Protein AF-A0A7W1SPS5-F1 (afdb_monomer)

pLDDT: mean 71.24, std 8.87, range [36.09, 81.19]

Structure (mmCIF, N/CA/C/O backbone):
data_AF-A0A7W1SPS5-F1
#
_entry.id   AF-A0A7W1SPS5-F1
#
loop_
_atom_site.group_PDB
_at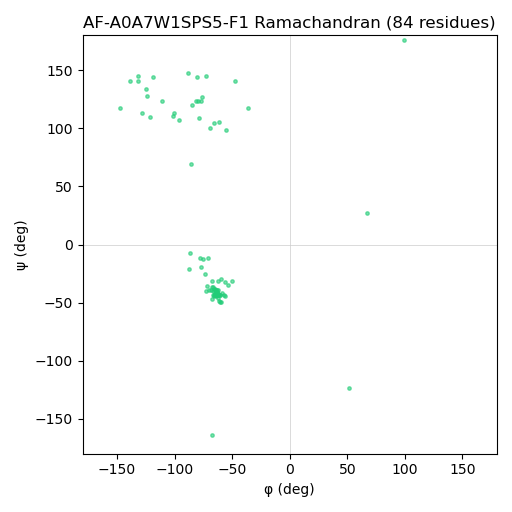om_site.id
_atom_site.type_symbol
_atom_site.label_atom_id
_atom_site.label_alt_id
_atom_site.label_comp_id
_atom_site.label_asym_id
_atom_site.label_entity_id
_atom_site.label_seq_id
_atom_site.pdbx_PDB_ins_code
_atom_site.Cartn_x
_atom_site.Cartn_y
_atom_site.Cartn_z
_atom_site.occupancy
_atom_site.B_iso_or_equiv
_atom_site.auth_seq_id
_atom_site.auth_comp_id
_atom_site.auth_asym_id
_atom_site.auth_atom_id
_atom_site.pdbx_PDB_model_num
ATOM 1 N N . MET A 1 1 ? -39.162 -25.928 17.766 1.00 36.09 1 MET A N 1
ATOM 2 C CA . MET A 1 1 ? -38.943 -25.373 19.116 1.00 36.09 1 MET A CA 1
ATOM 3 C C . MET A 1 1 ? -37.945 -24.240 18.979 1.00 36.09 1 MET A C 1
ATOM 5 O O . MET A 1 1 ? -36.919 -24.439 18.344 1.00 36.09 1 MET A O 1
ATOM 9 N N . VAL A 1 2 ? -38.300 -23.054 19.462 1.00 45.53 2 VAL A N 1
ATOM 10 C CA . VAL A 1 2 ? -37.419 -21.886 19.575 1.00 45.53 2 VAL A CA 1
ATOM 11 C C . VAL A 1 2 ? -37.435 -21.565 21.064 1.00 45.53 2 VAL A C 1
ATOM 13 O O . VAL A 1 2 ? -38.493 -21.209 21.572 1.00 45.53 2 VAL A O 1
ATOM 16 N N . ASP A 1 3 ? -36.325 -21.791 21.768 1.00 62.44 3 ASP A N 1
ATOM 17 C CA . ASP A 1 3 ? -36.301 -21.717 23.241 1.00 62.44 3 ASP A CA 1
ATOM 18 C C . ASP A 1 3 ? -36.321 -20.284 23.790 1.00 62.44 3 ASP A C 1
ATOM 20 O O . ASP A 1 3 ? -36.579 -20.090 24.972 1.00 62.44 3 ASP A O 1
ATOM 24 N N . VAL A 1 4 ? -36.105 -19.259 22.957 1.00 57.25 4 VAL A N 1
ATOM 25 C CA . VAL A 1 4 ? -36.224 -17.859 23.386 1.00 57.25 4 VAL A CA 1
ATOM 26 C C . VAL A 1 4 ? -36.725 -16.995 22.227 1.00 57.25 4 VAL A C 1
ATOM 28 O O . VAL A 1 4 ? -36.059 -16.866 21.201 1.00 57.25 4 VAL A O 1
ATOM 31 N N . LEU A 1 5 ? -37.901 -16.381 22.390 1.00 57.66 5 LEU A N 1
ATOM 32 C CA . LEU A 1 5 ? -38.407 -15.304 21.530 1.00 57.66 5 LEU A CA 1
ATOM 33 C C . LEU A 1 5 ? -37.852 -13.974 22.045 1.00 57.66 5 LEU A C 1
ATOM 35 O O . LEU A 1 5 ? -38.559 -13.174 22.648 1.00 57.66 5 LEU A O 1
ATOM 39 N N . GLY A 1 6 ? -36.550 -13.789 21.873 1.00 61.12 6 GLY A N 1
ATOM 40 C CA . GLY A 1 6 ? -35.839 -12.594 22.296 1.00 61.12 6 GLY A CA 1
ATOM 41 C C . GLY A 1 6 ? -35.120 -11.987 21.106 1.00 61.12 6 GLY A C 1
ATOM 42 O O . GLY A 1 6 ? -34.417 -12.695 20.388 1.00 61.12 6 GLY A O 1
ATOM 43 N N . GLY A 1 7 ? -35.337 -10.697 20.857 1.00 69.94 7 GLY A N 1
ATOM 44 C CA . GLY A 1 7 ? -34.671 -9.975 19.777 1.00 69.94 7 GLY A CA 1
ATOM 45 C C . GLY A 1 7 ? -33.164 -9.812 20.013 1.00 69.94 7 GLY A C 1
ATOM 46 O O . GLY A 1 7 ? -32.556 -10.451 20.870 1.00 69.94 7 GLY A O 1
ATOM 47 N N . LEU A 1 8 ? -32.553 -8.898 19.259 1.00 66.38 8 LEU A N 1
ATOM 48 C CA . LEU A 1 8 ? -31.123 -8.584 19.355 1.00 66.38 8 LEU A CA 1
ATOM 49 C C . LEU A 1 8 ? -30.677 -8.235 20.791 1.00 66.38 8 LEU A C 1
ATOM 51 O O . LEU A 1 8 ? -29.586 -8.613 21.204 1.00 66.38 8 LEU A O 1
ATOM 55 N N . GLU A 1 9 ? -31.540 -7.577 21.566 1.00 69.44 9 GLU A N 1
ATOM 56 C CA . GLU A 1 9 ? -31.287 -7.205 22.966 1.00 69.44 9 GLU A CA 1
ATOM 57 C C . GLU A 1 9 ? -31.083 -8.427 23.871 1.00 69.44 9 GLU A C 1
ATOM 59 O O . GLU A 1 9 ? -30.133 -8.468 24.651 1.00 69.44 9 GLU A O 1
ATOM 64 N N . THR A 1 10 ? -31.891 -9.476 23.701 1.00 75.50 10 THR A N 1
ATOM 65 C CA . THR A 1 10 ? -31.754 -10.723 24.468 1.00 75.50 10 THR A CA 1
ATOM 66 C C . THR A 1 10 ? -30.464 -11.463 24.115 1.00 75.50 10 THR A C 1
ATOM 68 O O . THR A 1 10 ? -29.812 -12.034 24.988 1.00 75.50 10 THR A O 1
ATOM 71 N N . ALA A 1 11 ? -30.046 -11.427 22.845 1.00 76.06 11 ALA A N 1
ATOM 72 C CA . ALA A 1 11 ? -28.771 -12.009 22.429 1.00 76.06 11 ALA A CA 1
ATOM 73 C C . ALA A 1 11 ? -27.570 -11.284 23.067 1.00 76.06 11 ALA A C 1
ATOM 75 O O . ALA A 1 11 ? -26.609 -11.936 23.484 1.00 76.06 11 ALA A O 1
ATOM 76 N N . ILE A 1 12 ? -27.642 -9.954 23.190 1.00 72.75 12 ILE A N 1
ATOM 77 C CA . ILE A 1 12 ? -26.611 -9.133 23.843 1.00 72.75 12 ILE A CA 1
ATOM 78 C C . ILE A 1 12 ? -26.552 -9.436 25.346 1.00 72.75 12 ILE A C 1
ATOM 80 O O . ILE A 1 12 ? -25.462 -9.621 25.888 1.00 72.75 12 ILE A O 1
ATOM 84 N N . GLU A 1 13 ? -27.701 -9.558 26.009 1.00 76.31 13 GLU A N 1
ATOM 85 C CA . GLU A 1 13 ? -27.778 -9.870 27.440 1.00 76.31 13 GLU A CA 1
ATOM 86 C C . GLU A 1 13 ? -27.234 -11.273 27.765 1.00 76.31 13 GLU A C 1
ATOM 88 O O . GLU A 1 13 ? -26.442 -11.439 28.695 1.00 76.31 13 GLU A O 1
ATOM 93 N N . ILE A 1 14 ? -27.573 -12.289 26.963 1.00 74.81 14 ILE A N 1
ATOM 94 C CA . ILE A 1 14 ? -27.025 -13.647 27.123 1.00 74.81 14 ILE A CA 1
ATOM 95 C C . ILE A 1 14 ? -25.507 -13.652 26.898 1.00 74.81 14 ILE A C 1
ATOM 97 O O . ILE A 1 14 ? -24.782 -14.330 27.632 1.00 74.81 14 ILE A O 1
ATOM 101 N N . ALA A 1 15 ? -25.008 -12.909 25.906 1.00 74.75 15 ALA A N 1
ATOM 102 C CA . ALA A 1 15 ? -23.574 -12.791 25.650 1.00 74.75 15 ALA A CA 1
ATOM 103 C C . ALA A 1 15 ? -22.839 -12.090 26.807 1.00 74.75 15 ALA A C 1
ATOM 105 O O . ALA A 1 15 ? -21.783 -12.565 27.228 1.00 74.75 15 ALA A O 1
ATOM 106 N N . ALA A 1 16 ? -23.414 -11.020 27.364 1.00 75.75 16 ALA A N 1
ATOM 107 C CA . ALA A 1 16 ? -22.866 -10.312 28.521 1.00 75.75 16 ALA A CA 1
ATOM 108 C C . ALA A 1 16 ? -22.828 -11.202 29.775 1.00 75.75 16 ALA A C 1
ATOM 110 O O . ALA A 1 16 ? -21.795 -11.278 30.442 1.00 75.75 16 ALA A O 1
ATOM 111 N N . ASN A 1 17 ? -23.905 -11.951 30.035 1.00 77.75 17 ASN A N 1
ATOM 112 C CA . ASN A 1 17 ? -23.982 -12.905 31.142 1.00 77.75 17 ASN A CA 1
ATOM 113 C C . ASN A 1 17 ? -22.989 -14.066 30.983 1.00 77.75 17 ASN A C 1
ATOM 115 O O . ASN A 1 17 ? -22.299 -14.422 31.936 1.00 77.75 17 ASN A O 1
ATOM 119 N N . LYS A 1 18 ? -22.846 -14.625 29.772 1.00 74.56 18 LYS A N 1
ATOM 120 C CA . LYS A 1 18 ? -21.823 -15.647 29.472 1.00 74.56 18 LYS A CA 1
ATOM 121 C C . LYS A 1 18 ? -20.395 -15.121 29.646 1.00 74.56 18 LYS A C 1
ATOM 123 O O . LYS A 1 18 ? -19.512 -15.903 29.984 1.00 74.56 18 LYS A O 1
ATOM 128 N N . ALA A 1 19 ? -20.172 -13.831 29.404 1.00 74.44 19 ALA A N 1
ATOM 129 C CA . ALA A 1 19 ? -18.877 -13.177 29.572 1.00 74.44 19 ALA A CA 1
ATOM 130 C C . ALA A 1 19 ? -18.622 -12.659 31.003 1.00 74.44 19 ALA A C 1
ATOM 132 O O . ALA A 1 19 ? -17.511 -12.216 31.284 1.00 74.44 19 ALA A O 1
ATOM 133 N N . GLY A 1 20 ? -19.616 -12.706 31.903 1.00 75.94 20 GLY A N 1
ATOM 134 C CA . GLY A 1 20 ? -19.500 -12.218 33.283 1.00 75.94 20 GLY A CA 1
ATOM 135 C C . GLY A 1 20 ? -19.328 -10.698 33.401 1.00 75.94 20 GLY A C 1
ATOM 136 O O . GLY A 1 20 ? -18.699 -10.224 34.345 1.00 75.94 20 GLY A O 1
ATOM 137 N N . LEU A 1 21 ? -19.828 -9.928 32.430 1.00 74.75 21 LEU A N 1
ATOM 138 C CA . LEU A 1 21 ? -19.637 -8.477 32.363 1.00 74.75 21 LEU A CA 1
ATOM 139 C C . LEU A 1 21 ? -20.892 -7.733 32.844 1.00 74.75 21 LEU A C 1
ATOM 141 O O . LEU A 1 21 ? -21.895 -7.698 32.139 1.00 74.75 21 LEU A O 1
ATOM 145 N N . GLU A 1 22 ? -20.817 -7.065 34.001 1.00 62.78 22 GLU A N 1
ATOM 146 C CA . GLU A 1 22 ? -21.902 -6.202 34.518 1.00 62.78 22 GLU A CA 1
ATOM 147 C C . GLU A 1 22 ? -22.023 -4.870 33.757 1.00 62.78 22 GLU A C 1
ATOM 149 O O . GLU A 1 22 ? -23.082 -4.247 33.708 1.00 62.78 22 GLU A O 1
ATOM 154 N N . LYS A 1 23 ? -20.922 -4.419 33.144 1.00 59.91 23 LYS A N 1
ATOM 155 C CA . LYS A 1 23 ? -20.873 -3.236 32.281 1.00 59.91 23 LYS A CA 1
ATOM 156 C C . LYS A 1 23 ? -20.228 -3.620 30.961 1.00 59.91 23 LYS A C 1
ATOM 158 O O . LYS A 1 23 ? -19.033 -3.902 30.909 1.00 59.91 23 LYS A O 1
ATOM 163 N N . TYR A 1 24 ? -21.007 -3.585 29.890 1.00 65.31 24 TYR A N 1
ATOM 164 C CA . TYR A 1 24 ? -20.521 -3.780 28.532 1.00 65.31 24 TYR A CA 1
ATOM 165 C C . TYR A 1 24 ? -20.788 -2.519 27.711 1.00 65.31 24 TYR A C 1
ATOM 167 O O . TYR A 1 24 ? -21.778 -1.816 27.900 1.00 65.31 24 TYR A O 1
ATOM 175 N N . ARG A 1 25 ? -19.868 -2.204 26.802 1.00 60.28 25 ARG A N 1
ATOM 176 C CA . ARG A 1 25 ? -20.035 -1.132 25.822 1.00 60.28 25 ARG A CA 1
ATOM 177 C C . ARG A 1 25 ? -20.163 -1.793 24.466 1.00 60.28 25 ARG A C 1
ATOM 179 O O . ARG A 1 25 ? -19.279 -2.545 24.067 1.00 60.28 25 ARG A O 1
ATOM 186 N N . LEU A 1 26 ? -21.262 -1.510 23.780 1.00 62.66 26 LEU A N 1
ATOM 187 C CA . LEU A 1 26 ? -21.450 -1.908 22.393 1.00 62.66 26 LEU A CA 1
ATOM 188 C C . LEU A 1 26 ? -20.428 -1.145 21.546 1.00 62.66 26 LEU A C 1
ATOM 190 O O . LEU A 1 26 ? -20.547 0.062 21.344 1.00 62.66 26 LEU A O 1
ATOM 194 N N . VAL A 1 27 ? -19.379 -1.844 21.118 1.00 62.16 27 VAL A N 1
ATOM 195 C CA . VAL A 1 27 ? -18.419 -1.334 20.142 1.00 62.16 27 VAL A CA 1
ATOM 196 C C . VAL A 1 27 ? -18.793 -1.963 18.809 1.00 62.16 27 VAL A C 1
ATOM 198 O O . VAL A 1 27 ? -18.701 -3.178 18.645 1.00 62.16 27 VAL A O 1
ATOM 201 N N . ASN A 1 28 ? -19.250 -1.141 17.868 1.00 55.28 28 ASN A N 1
ATOM 202 C CA . ASN A 1 28 ? -19.499 -1.593 16.506 1.00 55.28 28 ASN A CA 1
ATOM 203 C C . ASN A 1 28 ? -18.148 -1.886 15.843 1.00 55.28 28 ASN A C 1
ATOM 205 O O . ASN A 1 28 ? -17.435 -0.977 15.429 1.00 55.28 28 ASN A O 1
ATOM 209 N N . LEU A 1 29 ? -17.785 -3.164 15.785 1.00 57.94 29 LEU A N 1
ATOM 210 C CA . LEU A 1 29 ? -16.708 -3.664 14.937 1.00 57.94 29 LEU A CA 1
ATOM 211 C C . LEU A 1 29 ? -17.248 -3.825 13.502 1.00 57.94 29 LEU A C 1
ATOM 213 O O . LEU A 1 29 ? -18.394 -4.246 13.343 1.00 57.94 29 LEU A O 1
ATOM 217 N N . PRO A 1 30 ? -16.458 -3.563 12.447 1.00 55.47 30 PRO A N 1
ATOM 218 C CA . PRO A 1 30 ? -15.065 -3.129 12.450 1.00 55.47 30 PRO A CA 1
ATOM 219 C C . PRO A 1 30 ? -14.954 -1.599 12.517 1.00 55.47 30 PRO A C 1
ATOM 221 O O . PRO A 1 30 ? -15.776 -0.893 11.934 1.00 55.47 30 PRO A O 1
ATOM 224 N N . GLU A 1 31 ? -13.898 -1.088 13.159 1.00 56.41 31 GLU A N 1
ATOM 225 C CA . GLU A 1 31 ? -13.462 0.300 12.982 1.00 56.41 31 GLU A CA 1
ATOM 226 C C . GLU A 1 31 ? -13.227 0.515 11.482 1.00 56.41 31 GLU A C 1
ATOM 228 O O . GLU A 1 31 ? -12.227 0.071 10.909 1.00 56.41 31 GLU A O 1
ATOM 233 N N . GLN A 1 32 ? -14.204 1.105 10.791 1.00 57.38 32 GLN A N 1
ATOM 234 C CA . GLN A 1 32 ? -14.017 1.503 9.409 1.00 57.38 32 GLN A CA 1
ATOM 235 C C . GLN A 1 32 ? -12.891 2.522 9.442 1.00 57.38 32 GLN A C 1
ATOM 237 O O . GLN A 1 32 ? -13.120 3.629 9.916 1.00 57.38 32 GLN A O 1
ATOM 242 N N . LYS A 1 33 ? -11.687 2.121 8.994 1.00 56.56 33 LYS A N 1
ATOM 243 C CA . LYS A 1 33 ? -10.515 3.003 8.896 1.00 56.56 33 LYS A CA 1
ATOM 244 C C . LYS A 1 33 ? -11.000 4.379 8.478 1.00 56.56 33 LYS A C 1
ATOM 246 O O . LYS A 1 33 ? -11.593 4.479 7.392 1.00 56.56 33 LYS A O 1
ATOM 251 N N . ASP A 1 34 ? -10.787 5.370 9.342 1.00 68.81 34 ASP A 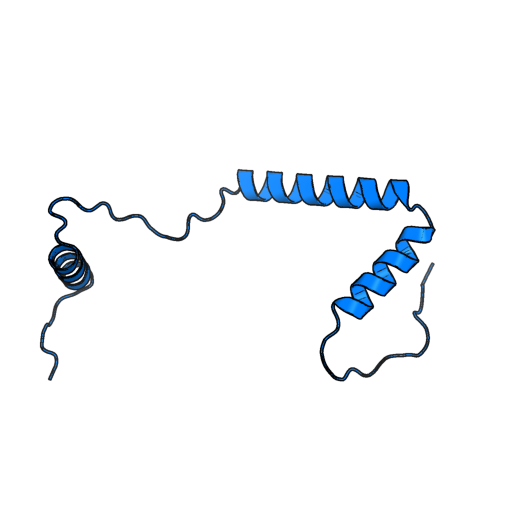N 1
ATOM 252 C CA . ASP A 1 34 ? -11.279 6.721 9.122 1.00 68.81 34 ASP A CA 1
ATOM 253 C C . ASP A 1 34 ? -10.929 7.143 7.691 1.00 68.81 34 ASP A C 1
ATOM 255 O O . ASP A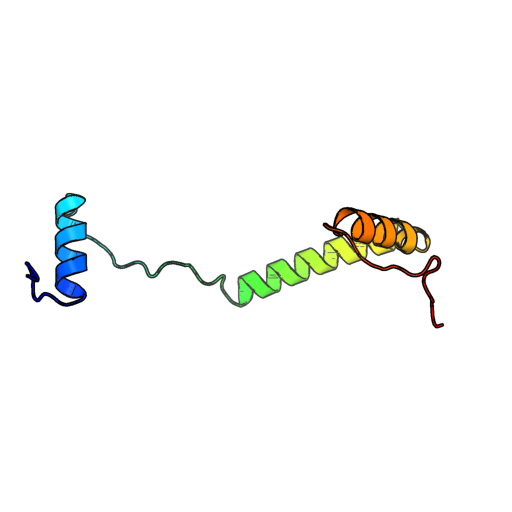 1 34 ? -9.839 6.810 7.204 1.00 68.81 34 ASP A O 1
ATOM 259 N N . PRO A 1 35 ? -11.811 7.855 6.975 1.00 68.88 35 PRO A N 1
ATOM 260 C CA . PRO A 1 35 ? -11.525 8.310 5.615 1.00 68.88 35 PRO A CA 1
ATOM 261 C C . PRO A 1 35 ? -10.164 9.025 5.522 1.00 68.88 35 PRO A C 1
ATOM 263 O O . PRO A 1 35 ? -9.444 8.855 4.538 1.00 68.88 35 PRO A O 1
A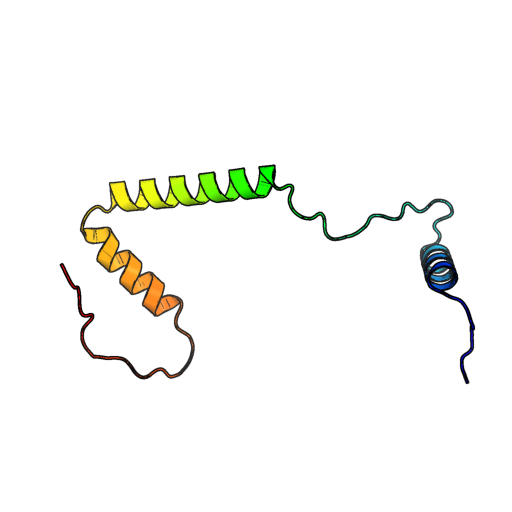TOM 266 N N . PHE A 1 36 ? -9.749 9.708 6.594 1.00 70.44 36 PHE A N 1
ATOM 267 C CA . PHE A 1 36 ? -8.415 10.289 6.748 1.00 70.44 36 PHE A CA 1
ATOM 268 C C . PHE A 1 36 ? -7.284 9.246 6.824 1.00 70.44 36 PHE A C 1
ATOM 270 O O . PHE A 1 36 ? -6.261 9.379 6.154 1.00 70.44 36 PHE A O 1
ATOM 277 N N . GLN A 1 37 ? -7.467 8.164 7.582 1.00 71.62 37 GLN A N 1
ATOM 278 C CA . GLN A 1 37 ? -6.496 7.072 7.680 1.00 71.62 37 GLN A CA 1
ATOM 279 C C . GLN A 1 37 ? -6.360 6.303 6.356 1.00 71.62 37 GLN A C 1
ATOM 281 O O . GLN A 1 37 ? -5.252 5.902 5.987 1.00 71.62 37 GLN A O 1
ATOM 286 N N . LYS A 1 38 ? -7.458 6.120 5.608 1.00 73.12 38 LYS A N 1
ATOM 287 C CA . LYS A 1 38 ? -7.421 5.553 4.246 1.00 73.12 38 LYS A CA 1
ATOM 288 C C . LYS A 1 38 ? -6.663 6.461 3.276 1.00 73.12 38 LYS A C 1
ATOM 290 O O . LYS A 1 38 ? -5.836 5.958 2.515 1.00 73.12 38 LYS A O 1
ATOM 295 N N . LEU A 1 39 ? -6.897 7.774 3.338 1.00 75.38 39 LEU A N 1
ATOM 296 C CA . LEU A 1 39 ? -6.171 8.774 2.548 1.00 75.38 39 LEU A CA 1
ATOM 297 C C . LEU A 1 39 ? -4.669 8.743 2.843 1.00 75.38 39 LEU A C 1
ATOM 299 O O . LEU A 1 39 ? -3.875 8.622 1.915 1.00 75.38 39 LEU A O 1
ATOM 303 N N . LEU A 1 40 ? -4.279 8.756 4.121 1.00 77.56 40 LEU A N 1
ATOM 304 C CA . LEU A 1 40 ? -2.872 8.710 4.526 1.00 77.56 40 LEU A CA 1
ATOM 305 C C . LEU A 1 40 ? -2.188 7.401 4.108 1.00 77.56 40 LEU A C 1
ATOM 307 O O . LEU A 1 40 ? -1.057 7.417 3.629 1.00 77.56 40 LEU A O 1
ATOM 311 N N . SER A 1 41 ? -2.885 6.269 4.244 1.00 75.12 41 SER A N 1
ATOM 312 C CA . SER A 1 41 ? -2.369 4.964 3.807 1.00 75.12 41 SER A CA 1
ATOM 313 C C . SER A 1 41 ? -2.157 4.913 2.292 1.00 75.12 41 SER A C 1
ATOM 315 O O . SER A 1 41 ? -1.168 4.346 1.834 1.00 75.12 41 SER A O 1
ATOM 317 N N . SER A 1 42 ? -3.069 5.517 1.526 1.00 73.69 42 SER A N 1
ATOM 318 C CA . SER A 1 42 ? -2.967 5.590 0.064 1.00 73.69 42 SER A CA 1
ATOM 319 C C . SER A 1 42 ? -1.795 6.484 -0.346 1.00 73.69 42 SER A C 1
ATOM 321 O O . SER A 1 42 ? -0.925 6.039 -1.085 1.00 73.69 42 SER A O 1
ATOM 323 N N . PHE A 1 43 ? -1.671 7.668 0.264 1.00 78.25 43 PHE A N 1
ATOM 324 C CA . PHE A 1 43 ? -0.537 8.576 0.054 1.00 78.25 43 PHE A CA 1
ATOM 325 C C . PHE A 1 43 ? 0.818 7.931 0.376 1.00 78.25 43 PHE A C 1
ATOM 327 O O . PHE A 1 43 ? 1.777 8.080 -0.381 1.00 78.25 43 PHE A O 1
ATOM 334 N N . ALA A 1 44 ? 0.913 7.197 1.487 1.00 76.81 44 ALA A N 1
ATOM 335 C CA . ALA A 1 44 ? 2.135 6.487 1.857 1.00 76.81 44 ALA A CA 1
ATOM 336 C C . ALA A 1 44 ? 2.477 5.360 0.860 1.00 76.81 44 ALA A C 1
ATOM 338 O O . ALA A 1 44 ? 3.650 5.154 0.533 1.00 76.81 44 ALA A O 1
ATOM 339 N N . GLY A 1 45 ? 1.463 4.649 0.355 1.00 77.94 45 GLY A N 1
ATOM 340 C CA . GLY A 1 45 ? 1.620 3.637 -0.693 1.00 77.94 45 GLY A CA 1
ATOM 341 C C . GLY A 1 45 ? 2.104 4.227 -2.020 1.00 77.94 45 GLY A C 1
ATOM 342 O O . GLY A 1 45 ? 3.038 3.697 -2.632 1.00 77.94 45 GLY A O 1
ATOM 343 N N . ASP A 1 46 ? 1.538 5.361 -2.421 1.00 76.75 46 ASP A N 1
ATOM 344 C CA . ASP A 1 46 ? 1.895 6.058 -3.658 1.00 76.75 46 ASP A CA 1
ATOM 345 C C . ASP A 1 46 ? 3.308 6.644 -3.590 1.00 76.75 46 ASP A C 1
ATOM 347 O O . ASP A 1 46 ? 4.078 6.533 -4.548 1.00 76.75 46 ASP A O 1
ATOM 351 N N . ALA A 1 47 ? 3.696 7.193 -2.435 1.00 77.31 47 ALA A N 1
ATOM 352 C CA . ALA A 1 47 ? 5.046 7.694 -2.200 1.00 77.31 47 ALA A CA 1
ATOM 353 C C . ALA A 1 47 ? 6.087 6.570 -2.298 1.00 77.31 47 ALA A C 1
ATOM 355 O O . ALA A 1 47 ? 7.090 6.713 -2.997 1.00 77.31 47 ALA A O 1
ATOM 356 N N . LYS A 1 48 ? 5.832 5.417 -1.667 1.00 76.62 48 LYS A N 1
ATOM 357 C CA . LYS A 1 48 ? 6.727 4.253 -1.747 1.00 76.62 48 LYS A CA 1
ATOM 358 C C . LYS A 1 48 ? 6.847 3.724 -3.176 1.00 76.62 48 LYS A C 1
ATOM 360 O O . LYS A 1 48 ? 7.951 3.434 -3.629 1.00 76.62 48 LYS A O 1
ATOM 365 N N . THR A 1 49 ? 5.729 3.631 -3.892 1.00 77.06 49 THR A N 1
ATOM 366 C CA . THR A 1 49 ? 5.709 3.206 -5.300 1.00 77.06 49 THR A CA 1
ATOM 367 C C . THR A 1 49 ? 6.497 4.170 -6.179 1.00 77.06 49 THR A C 1
ATOM 369 O O . THR A 1 49 ? 7.280 3.735 -7.020 1.00 77.06 49 THR A O 1
ATOM 372 N N . SER A 1 50 ? 6.342 5.474 -5.945 1.00 75.94 50 SER A N 1
ATOM 373 C CA . SER A 1 50 ? 7.052 6.521 -6.680 1.00 75.94 50 SER A CA 1
ATOM 374 C C . SER A 1 50 ? 8.554 6.500 -6.406 1.00 75.94 50 SER A C 1
ATOM 376 O O . SER A 1 50 ? 9.335 6.633 -7.340 1.00 75.94 50 SER A O 1
ATOM 378 N N . LEU A 1 51 ? 8.976 6.269 -5.159 1.00 80.56 51 LEU A N 1
ATOM 379 C CA . LEU A 1 51 ? 10.392 6.115 -4.808 1.00 80.56 51 LEU A CA 1
ATOM 380 C C . LEU A 1 51 ? 11.021 4.913 -5.518 1.00 80.56 51 LEU A C 1
ATOM 382 O O . LEU A 1 51 ? 12.043 5.067 -6.175 1.00 80.56 51 LEU A O 1
ATOM 386 N N . ILE A 1 52 ? 10.367 3.751 -5.461 1.00 78.81 52 ILE A N 1
ATOM 387 C CA . ILE A 1 52 ? 10.818 2.527 -6.142 1.00 78.81 52 ILE A CA 1
ATOM 388 C C . ILE A 1 52 ? 10.888 2.755 -7.659 1.00 78.81 52 ILE A C 1
ATOM 390 O O . ILE A 1 52 ? 11.863 2.378 -8.302 1.00 78.81 52 ILE A O 1
ATOM 394 N N . LYS A 1 53 ? 9.882 3.416 -8.242 1.00 78.38 53 LYS A N 1
ATOM 395 C CA . LYS A 1 53 ? 9.864 3.764 -9.667 1.00 78.38 53 LYS A CA 1
ATOM 396 C C . LYS A 1 53 ? 10.999 4.720 -10.047 1.00 78.38 53 LYS A C 1
ATOM 398 O O . LYS A 1 53 ? 11.596 4.546 -11.102 1.00 78.38 53 LYS A O 1
ATOM 403 N N . ASN A 1 54 ? 11.314 5.694 -9.196 1.00 79.19 54 ASN A N 1
ATOM 404 C CA . ASN A 1 54 ? 12.406 6.641 -9.422 1.00 79.19 54 ASN A CA 1
ATOM 405 C C . ASN A 1 54 ? 13.789 5.989 -9.266 1.00 79.19 54 ASN A C 1
ATOM 407 O O . ASN A 1 54 ? 14.705 6.341 -10.000 1.00 79.19 54 ASN A O 1
ATOM 411 N N . GLU A 1 55 ? 13.938 5.043 -8.337 1.00 78.31 55 GLU A N 1
ATOM 412 C CA . GLU A 1 55 ? 15.192 4.317 -8.096 1.00 78.31 55 GLU A CA 1
ATOM 413 C C . GLU A 1 55 ? 15.491 3.302 -9.209 1.00 78.31 55 GLU A C 1
ATOM 415 O O . GLU A 1 55 ? 16.632 3.173 -9.647 1.00 78.31 55 GLU A O 1
ATOM 420 N N . LEU A 1 56 ? 14.460 2.609 -9.702 1.00 78.06 56 LEU A N 1
ATOM 421 C CA . LEU A 1 56 ? 14.591 1.612 -10.767 1.00 78.06 56 LEU A CA 1
ATOM 422 C C . LEU A 1 56 ? 14.498 2.209 -12.177 1.00 78.06 56 LEU A C 1
ATOM 424 O O . LEU A 1 56 ? 14.943 1.562 -13.119 1.00 78.06 56 LEU A O 1
ATOM 428 N N . GLY A 1 57 ? 13.916 3.397 -12.352 1.00 78.62 57 GLY A N 1
ATOM 429 C CA . GLY A 1 57 ? 13.791 4.057 -13.653 1.00 78.62 57 GLY A CA 1
ATOM 430 C C . GLY A 1 57 ? 13.187 3.148 -14.735 1.00 78.62 57 GLY A C 1
ATOM 431 O O . GLY A 1 57 ? 12.105 2.584 -14.561 1.00 78.62 57 GLY A O 1
ATOM 432 N N . GLU A 1 58 ? 13.910 2.974 -15.846 1.00 72.06 58 GLU A N 1
ATOM 4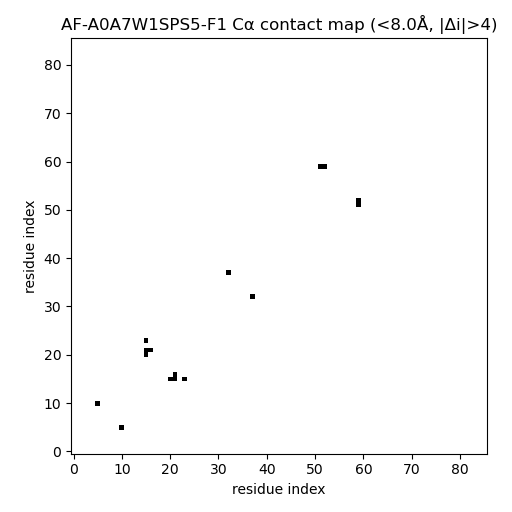33 C CA . GLU A 1 58 ? 13.548 2.095 -16.975 1.00 72.06 58 GLU A CA 1
ATOM 434 C C . GLU A 1 58 ? 13.387 0.617 -16.556 1.00 72.06 58 GLU A C 1
ATOM 436 O O . GLU A 1 58 ? 12.573 -0.128 -17.110 1.00 72.06 58 GLU A O 1
ATOM 441 N N . GLN A 1 59 ? 14.117 0.180 -15.529 1.00 75.12 59 GLN A N 1
ATOM 442 C CA . GLN A 1 59 ? 14.150 -1.197 -15.045 1.00 75.12 59 GLN A CA 1
ATOM 443 C C . GLN A 1 59 ? 12.924 -1.543 -14.190 1.00 75.12 59 GLN A C 1
ATOM 445 O O . GLN A 1 59 ? 12.649 -2.725 -13.955 1.00 75.12 59 GLN A O 1
ATOM 450 N N . TYR A 1 60 ? 12.130 -0.543 -13.788 1.00 79.00 60 TYR A N 1
ATOM 451 C CA . TYR A 1 60 ? 10.866 -0.745 -13.079 1.00 79.00 60 TYR A CA 1
ATOM 452 C C . TYR A 1 60 ? 9.907 -1.656 -13.862 1.00 79.00 60 TYR A C 1
ATOM 454 O O . TYR A 1 60 ? 9.190 -2.462 -13.269 1.00 79.00 60 TYR A O 1
ATOM 462 N N . LYS A 1 61 ? 9.959 -1.608 -15.200 1.00 77.31 61 LYS A N 1
ATOM 463 C CA . LYS A 1 61 ? 9.156 -2.459 -16.089 1.00 77.31 61 LYS A CA 1
ATOM 464 C C . LYS A 1 61 ? 9.400 -3.954 -15.855 1.00 77.31 61 LYS A C 1
ATOM 466 O O . LYS A 1 61 ? 8.450 -4.731 -15.797 1.00 77.31 61 LYS A O 1
ATOM 471 N N . TYR A 1 62 ? 10.656 -4.359 -15.659 1.00 79.31 62 TYR A N 1
ATOM 472 C CA . TYR A 1 62 ? 11.000 -5.758 -15.381 1.00 79.31 62 TYR A CA 1
ATOM 473 C C . TYR A 1 62 ? 10.538 -6.185 -13.987 1.00 79.31 62 TYR A C 1
ATOM 475 O O . TYR A 1 62 ? 10.018 -7.288 -13.817 1.00 79.31 62 TYR A O 1
ATOM 483 N N . TYR A 1 63 ? 10.662 -5.298 -12.997 1.00 80.69 63 TYR A N 1
ATOM 484 C CA . TYR A 1 63 ? 10.152 -5.548 -11.650 1.00 80.69 63 TYR A CA 1
ATOM 485 C C . TYR A 1 63 ? 8.625 -5.725 -11.641 1.00 80.69 63 TYR A C 1
ATOM 487 O O . TYR A 1 63 ? 8.109 -6.653 -11.015 1.00 80.69 63 TYR A O 1
ATOM 495 N N . GLN A 1 64 ? 7.902 -4.882 -12.382 1.00 79.06 64 GLN A N 1
ATOM 496 C CA . GLN A 1 64 ? 6.449 -4.964 -12.525 1.00 79.06 64 GLN A CA 1
ATOM 497 C C . GLN A 1 64 ? 6.016 -6.257 -13.230 1.00 79.06 64 GLN A C 1
ATOM 499 O O . GLN A 1 64 ? 5.054 -6.895 -12.799 1.00 79.06 64 GLN A O 1
ATOM 504 N N . MET A 1 65 ? 6.761 -6.689 -14.254 1.00 77.12 65 MET A N 1
ATOM 505 C CA . MET A 1 65 ? 6.531 -7.971 -14.923 1.00 77.12 65 MET A CA 1
ATOM 506 C C . MET A 1 65 ? 6.685 -9.135 -13.937 1.00 77.12 65 MET A C 1
ATOM 508 O O . MET A 1 65 ? 5.774 -9.949 -13.809 1.00 77.12 65 MET A O 1
ATOM 512 N N . LEU A 1 66 ? 7.779 -9.177 -13.167 1.00 80.81 66 LEU A N 1
ATOM 513 C CA . LEU A 1 66 ? 8.015 -10.212 -12.151 1.00 80.81 66 LEU A CA 1
ATOM 514 C C . LEU A 1 66 ? 6.941 -10.224 -11.056 1.00 80.81 66 LEU A C 1
ATOM 516 O O . LEU A 1 66 ? 6.454 -11.294 -10.693 1.00 80.81 66 LEU A O 1
ATOM 520 N N . GLN A 1 67 ? 6.535 -9.055 -10.553 1.00 81.19 67 GLN A N 1
ATOM 521 C CA . GLN A 1 67 ? 5.405 -8.930 -9.624 1.00 81.19 67 GLN A CA 1
ATOM 522 C C . GLN A 1 67 ? 4.119 -9.520 -10.216 1.00 81.19 67 GLN A C 1
ATOM 524 O O . GLN A 1 67 ? 3.423 -10.283 -9.544 1.00 81.19 67 GLN A O 1
ATOM 529 N N . GLY A 1 68 ? 3.839 -9.232 -11.489 1.00 78.19 68 GLY A N 1
ATOM 530 C CA . GLY A 1 68 ? 2.708 -9.800 -12.217 1.00 78.19 68 GLY A CA 1
ATOM 531 C C . GLY A 1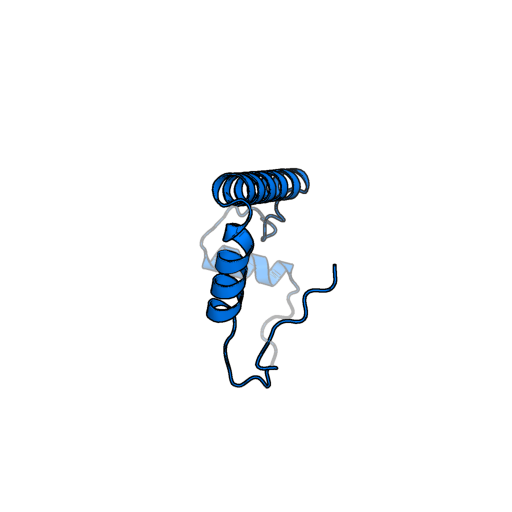 68 ? 2.783 -11.322 -12.350 1.00 78.19 68 GLY A C 1
ATOM 532 O O . GLY A 1 68 ? 1.762 -11.990 -12.196 1.00 78.19 68 GLY A O 1
ATOM 533 N N . LEU A 1 69 ? 3.973 -11.885 -12.587 1.00 78.56 69 LEU A N 1
ATOM 534 C CA . LEU A 1 69 ? 4.185 -13.338 -12.626 1.00 78.56 69 LEU A CA 1
ATOM 535 C C . LEU A 1 69 ? 3.965 -13.984 -11.256 1.00 78.56 69 LEU A C 1
ATOM 537 O O . LEU A 1 69 ? 3.297 -15.009 -11.169 1.00 78.56 69 LEU A O 1
ATOM 541 N N . MET A 1 70 ? 4.499 -13.382 -10.192 1.00 76.94 70 MET A N 1
ATOM 542 C CA . MET A 1 70 ? 4.367 -13.897 -8.824 1.00 76.94 70 MET A CA 1
ATOM 543 C C . MET A 1 70 ? 2.926 -13.821 -8.299 1.00 76.94 70 MET A C 1
ATOM 545 O O . MET A 1 70 ? 2.515 -14.660 -7.497 1.00 76.94 70 MET A O 1
ATOM 549 N N . GLY A 1 71 ? 2.156 -12.820 -8.734 1.00 76.88 71 GLY A N 1
ATOM 550 C CA . GLY A 1 71 ? 0.751 -12.655 -8.359 1.00 76.88 71 GLY A CA 1
ATOM 551 C C . GLY A 1 71 ? -0.210 -13.590 -9.099 1.00 76.88 71 GLY A C 1
ATOM 552 O O . GLY A 1 71 ? -1.325 -13.818 -8.628 1.00 76.88 71 GLY A O 1
ATOM 553 N N . GLN A 1 72 ? 0.204 -14.150 -10.237 1.00 75.75 72 GLN A N 1
ATOM 554 C CA . GLN A 1 72 ? -0.624 -15.065 -11.017 1.00 75.75 72 GLN A CA 1
ATOM 555 C C . GLN A 1 72 ? -0.648 -16.453 -10.372 1.00 75.75 72 GLN A C 1
ATOM 557 O O . GLN A 1 72 ? 0.380 -17.090 -10.156 1.00 75.75 72 GLN A O 1
ATOM 562 N N . LYS A 1 73 ? -1.855 -16.933 -10.062 1.00 71.12 73 LYS A N 1
ATOM 563 C CA . LYS A 1 73 ? -2.102 -18.277 -9.534 1.00 71.12 73 LYS A CA 1
ATOM 564 C C . LYS A 1 73 ? -3.113 -18.991 -10.426 1.00 71.12 73 LYS A C 1
ATOM 566 O O . LYS A 1 73 ? -4.155 -18.425 -10.748 1.00 71.12 73 LYS A O 1
ATOM 571 N N . GLY A 1 74 ? -2.816 -20.241 -10.777 1.00 74.69 74 GLY A N 1
ATOM 572 C CA . GLY A 1 74 ? -3.659 -21.084 -11.631 1.00 74.69 74 GLY A CA 1
ATOM 573 C C . GLY A 1 74 ? -3.204 -21.137 -13.092 1.00 74.69 74 GLY A C 1
ATOM 574 O O . GLY A 1 74 ? -2.239 -20.487 -13.484 1.00 74.69 74 GLY A O 1
ATOM 575 N N . ILE A 1 75 ? -3.896 -21.950 -13.891 1.00 76.75 75 ILE A N 1
ATOM 576 C CA . ILE A 1 75 ? -3.633 -22.097 -15.327 1.00 76.75 75 ILE A CA 1
ATOM 577 C C . ILE A 1 75 ? -4.307 -20.931 -16.054 1.00 76.75 75 ILE A C 1
ATOM 579 O O . ILE A 1 75 ? -5.515 -20.736 -15.924 1.00 76.75 75 ILE A O 1
ATOM 583 N N . GLN A 1 76 ? -3.530 -20.159 -16.811 1.00 77.38 76 GLN A N 1
ATOM 584 C CA . GLN A 1 76 ? -4.010 -19.024 -17.599 1.00 77.38 76 GLN A CA 1
ATOM 585 C C . GLN A 1 76 ? -3.449 -19.119 -19.020 1.00 77.38 76 GLN A C 1
ATOM 587 O O . GLN A 1 76 ? -2.290 -19.489 -19.205 1.00 77.38 76 GLN A O 1
ATOM 592 N N . ALA A 1 77 ? -4.260 -18.785 -20.024 1.00 77.75 77 ALA A N 1
ATOM 593 C CA . ALA A 1 77 ? -3.777 -18.614 -21.390 1.00 77.75 77 ALA A CA 1
ATOM 594 C C . ALA A 1 77 ? -3.056 -17.262 -21.494 1.00 77.75 77 ALA A C 1
ATOM 596 O O . ALA A 1 77 ? -3.626 -16.236 -21.117 1.00 77.75 77 ALA A O 1
ATOM 597 N N . ARG A 1 78 ? -1.813 -17.251 -21.989 1.00 72.50 78 ARG A N 1
ATOM 598 C CA . ARG A 1 78 ? -1.016 -16.029 -22.162 1.00 72.50 78 ARG A CA 1
ATOM 599 C C . ARG A 1 78 ? -0.396 -15.974 -23.556 1.00 72.50 78 ARG A C 1
ATOM 601 O O . ARG A 1 78 ? -0.008 -17.002 -24.098 1.00 72.50 78 ARG A O 1
ATOM 608 N N . LEU A 1 79 ? -0.292 -14.765 -24.102 1.00 75.19 79 LEU A N 1
ATOM 609 C CA . LEU A 1 79 ? 0.531 -14.462 -25.270 1.00 75.19 79 LEU A CA 1
ATOM 610 C C . LEU A 1 79 ? 2.021 -14.475 -24.888 1.00 75.19 79 LEU A C 1
ATOM 612 O O . LEU A 1 79 ? 2.388 -14.082 -23.782 1.00 75.19 79 LEU A O 1
ATOM 616 N N . GLU A 1 80 ? 2.878 -14.924 -25.803 1.00 68.31 80 GLU A N 1
ATOM 617 C CA . GLU A 1 80 ? 4.326 -15.069 -25.568 1.00 68.31 80 GLU A CA 1
ATOM 618 C C . GLU A 1 80 ? 5.072 -13.727 -25.470 1.00 68.31 80 GLU A C 1
ATOM 620 O O . GLU A 1 80 ? 6.226 -13.689 -25.047 1.00 68.31 80 GLU A O 1
ATOM 625 N N . TYR A 1 81 ? 4.418 -12.619 -25.827 1.00 73.56 81 TYR A N 1
ATOM 626 C CA . TYR A 1 81 ? 4.969 -11.272 -25.741 1.00 73.56 81 TYR A CA 1
ATOM 627 C C . TYR A 1 81 ? 3.923 -10.275 -25.231 1.00 73.56 81 TYR A C 1
ATOM 629 O O . TYR A 1 81 ? 2.751 -10.329 -25.610 1.00 73.56 81 TYR A O 1
ATOM 637 N N . ASP A 1 82 ? 4.367 -9.340 -24.389 1.00 68.06 82 ASP A N 1
ATOM 638 C CA . ASP 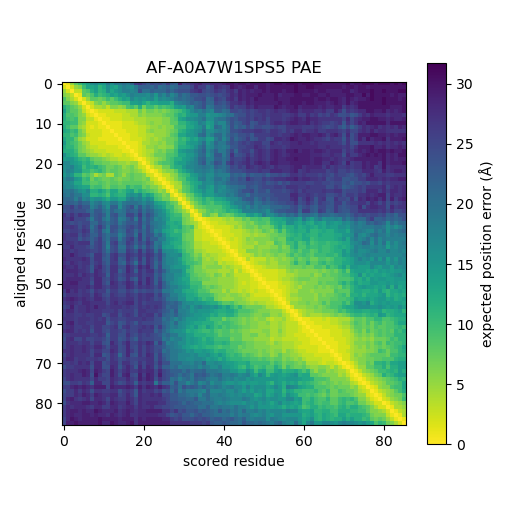A 1 82 ? 3.553 -8.208 -23.952 1.00 68.06 82 ASP A CA 1
ATOM 639 C C . ASP A 1 82 ? 3.545 -7.127 -25.040 1.00 68.06 82 ASP A C 1
ATOM 641 O O . ASP A 1 82 ? 4.594 -6.628 -25.460 1.00 68.06 82 ASP A O 1
ATOM 645 N N . VAL A 1 83 ? 2.352 -6.744 -25.499 1.00 73.50 83 VAL A N 1
ATOM 646 C CA . VAL A 1 83 ? 2.177 -5.643 -26.453 1.00 73.50 83 VAL A CA 1
ATOM 647 C C . VAL A 1 83 ? 2.266 -4.326 -25.694 1.00 73.50 83 VAL A C 1
ATOM 649 O O . VAL A 1 83 ? 1.367 -3.961 -24.940 1.00 73.50 83 VAL A O 1
ATOM 652 N N . VAL A 1 84 ? 3.359 -3.600 -25.901 1.00 72.94 84 VAL A N 1
ATOM 653 C CA . VAL A 1 84 ? 3.549 -2.254 -25.357 1.00 72.94 84 VAL A CA 1
ATOM 654 C C . VAL A 1 84 ? 3.158 -1.271 -26.451 1.00 72.94 84 VAL A C 1
ATOM 656 O O . VAL A 1 84 ? 3.863 -1.148 -27.450 1.00 72.94 84 VAL A O 1
ATOM 659 N N . ILE A 1 85 ? 2.011 -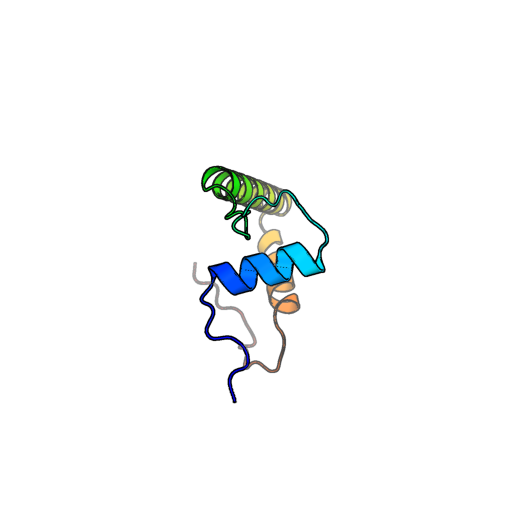0.614 -26.286 1.00 63.06 85 ILE A N 1
ATOM 660 C CA . ILE A 1 85 ? 1.580 0.473 -27.171 1.00 63.06 85 ILE A CA 1
ATOM 661 C C . ILE A 1 85 ? 2.232 1.756 -26.646 1.00 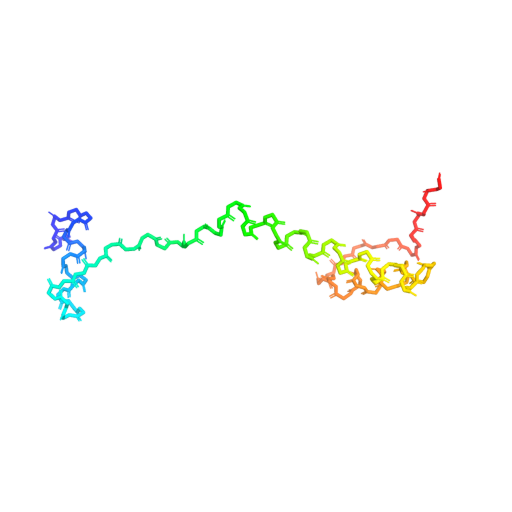63.06 85 ILE A C 1
ATOM 663 O O . ILE A 1 85 ? 2.032 2.102 -25.481 1.00 63.06 85 ILE A O 1
ATOM 667 N N . ASN A 1 86 ? 3.048 2.393 -27.490 1.00 49.06 86 ASN A N 1
ATOM 668 C CA . ASN A 1 86 ? 3.642 3.712 -27.241 1.00 49.06 86 ASN A CA 1
ATOM 669 C C . ASN A 1 86 ? 2.635 4.829 -27.508 1.00 49.06 86 ASN A C 1
ATOM 671 O O . ASN A 1 86 ? 1.890 4.706 -28.508 1.00 49.06 86 ASN A O 1
#

Mean predicted aligned error: 16.76 Å

Secondary structure (DSSP, 8-state):
--S----HHHHHHHHHHHHT-SS-----SS----HHHHHHHHHHHHHHHHHHHHHHGGGHHHHHHHHHHHH--S-----SS-----

Foldseek 3Di:
DDPDPDPPVVVVVVVCVVVVHPDDDDDDPDPPCPPVNVVVVVVVVVVVVVVVCVVCPVNVVVVVVVVVVVPDDDDDDDDPDDDDDD

Radius of gyration: 25.73 Å; Cα contacts (8 Å, |Δi|>4): 8; chains: 1; bounding box: 54×36×62 Å

Solvent-accessible surface area (backbone atoms only — not comparable to full-atom values): 5686 Å² total; per-residue (Å²): 140,76,97,67,99,55,62,74,67,47,54,51,50,52,51,31,61,76,68,71,47,95,77,80,78,94,72,78,77,73,82,71,69,49,75,67,56,49,50,52,53,49,52,54,51,51,50,54,52,49,50,52,40,64,74,41,48,84,54,34,60,58,53,53,51,51,52,54,58,71,70,59,79,82,93,75,94,75,75,98,66,86,87,80,83,128

Sequence (86 aa):
MVDVLGGLETAIEIAANKAGLEKYRLVNLPEQKDPFQKLLSSFAGDAKTSLIKNELGEQYKYYQMLQGLMGQKGIQARLEYDVVIN